Protein AF-A0A4Q5T4H5-F1 (afdb_monomer_lite)

Sequence (88 aa):
RHATVDLIVGRASERTRFVLAQIGRAALAVTFGLVAFGSIWVAYDLWPTTEMTELLAIRVAPFRMIWIAACTLAAIHFAISFAKGLRR

Foldseek 3Di:
DDVVVCVVVVPDDPVVVLVVLLVVLVVQLVVLVVVLVVLVVVCVVCVVPQDADPPPRHGCNVVSVVSSVVSNVRSVVSVVVNVVSVVD

Structure (mmCIF, N/CA/C/O backbone):
data_AF-A0A4Q5T4H5-F1
#
_entry.id   AF-A0A4Q5T4H5-F1
#
loop_
_atom_site.group_PDB
_atom_site.id
_atom_site.type_symbol
_atom_site.label_atom_id
_atom_site.label_alt_id
_atom_site.label_comp_id
_atom_site.label_asym_id
_atom_site.label_entity_id
_atom_site.label_seq_id
_atom_site.pdbx_PDB_ins_code
_atom_site.Cartn_x
_atom_site.Cartn_y
_atom_site.Cartn_z
_atom_site.occupancy
_atom_site.B_iso_or_equiv
_atom_site.auth_seq_id
_atom_site.auth_comp_id
_atom_site.auth_asym_id
_atom_site.auth_atom_id
_atom_site.pdbx_PDB_model_num
ATOM 1 N N . ARG A 1 1 ? -4.166 20.158 9.440 1.00 44.09 1 ARG A N 1
ATOM 2 C CA . ARG A 1 1 ? -5.000 20.391 10.648 1.00 44.09 1 ARG A CA 1
ATOM 3 C C . ARG A 1 1 ? -6.389 20.805 10.152 1.00 44.09 1 ARG A C 1
ATOM 5 O O . ARG A 1 1 ? -6.531 21.930 9.697 1.00 44.09 1 ARG A O 1
ATOM 12 N N . HIS A 1 2 ? -7.357 19.885 10.078 1.00 45.56 2 HIS A N 1
ATOM 13 C CA . HIS A 1 2 ? -8.684 20.142 9.489 1.00 45.56 2 HIS A CA 1
ATOM 14 C C . HIS A 1 2 ? -9.707 20.461 10.589 1.00 45.56 2 HIS A C 1
ATOM 16 O O . HIS A 1 2 ? -10.336 19.563 11.140 1.00 45.56 2 HIS A O 1
ATOM 22 N N . ALA A 1 3 ? -9.855 21.752 10.900 1.00 51.31 3 ALA A N 1
ATOM 23 C CA . ALA A 1 3 ? -10.667 22.274 12.006 1.00 51.31 3 ALA A CA 1
ATOM 24 C C . ALA A 1 3 ? -12.151 21.850 11.974 1.00 51.31 3 ALA A C 1
ATOM 26 O O . ALA A 1 3 ? -12.787 21.730 13.017 1.00 51.31 3 ALA A O 1
ATOM 27 N N . THR A 1 4 ? -12.705 21.573 10.793 1.00 54.47 4 THR A N 1
ATOM 28 C CA . THR A 1 4 ? -14.114 21.177 10.643 1.00 54.47 4 THR A CA 1
ATOM 29 C C . THR A 1 4 ? -14.379 19.743 11.108 1.00 54.47 4 THR A C 1
ATOM 31 O O . THR A 1 4 ? -15.446 19.456 11.645 1.00 54.47 4 THR A O 1
ATOM 34 N N . VAL A 1 5 ? -13.405 18.837 10.959 1.00 54.28 5 VAL A N 1
ATOM 35 C CA . VAL A 1 5 ? -13.562 17.435 11.379 1.00 54.28 5 VAL A CA 1
ATOM 36 C C . VAL A 1 5 ? -13.452 17.319 12.901 1.00 54.28 5 VAL A C 1
ATOM 38 O O . VAL A 1 5 ? -14.227 16.583 13.506 1.00 54.28 5 VAL A O 1
ATOM 41 N N . ASP A 1 6 ? -12.585 18.111 13.539 1.00 54.44 6 ASP A N 1
ATOM 42 C CA . ASP A 1 6 ? -12.442 18.130 15.002 1.00 54.44 6 ASP A CA 1
ATOM 43 C C . ASP A 1 6 ? -13.706 18.619 15.727 1.00 54.44 6 ASP A C 1
ATOM 45 O O . ASP A 1 6 ? -13.992 18.150 16.824 1.00 54.44 6 ASP A O 1
ATOM 49 N N . LEU A 1 7 ? -14.511 19.498 15.122 1.00 58.59 7 LEU A N 1
ATOM 50 C CA . LEU A 1 7 ? -15.772 19.962 15.720 1.00 58.59 7 LEU A CA 1
ATOM 51 C C . LEU A 1 7 ? -16.851 18.868 15.768 1.00 58.59 7 LEU A C 1
ATOM 53 O O . LEU A 1 7 ? -17.593 18.772 16.746 1.00 58.59 7 LEU A O 1
ATOM 57 N N . ILE A 1 8 ? -16.921 18.021 14.737 1.00 60.16 8 ILE A N 1
ATOM 58 C CA . ILE A 1 8 ? -17.906 16.930 14.646 1.00 60.16 8 ILE A CA 1
ATOM 59 C C . ILE A 1 8 ? -17.409 15.702 15.416 1.00 60.16 8 ILE A C 1
ATOM 61 O O . ILE A 1 8 ? -18.139 15.120 16.219 1.00 60.16 8 ILE A O 1
ATOM 65 N N . VAL A 1 9 ? -16.138 15.336 15.235 1.00 58.56 9 VAL A N 1
ATOM 66 C CA . VAL A 1 9 ? -15.507 14.214 15.942 1.00 58.56 9 VAL A CA 1
ATOM 67 C C . VAL A 1 9 ? -15.342 14.539 17.427 1.00 58.56 9 VAL A C 1
ATOM 69 O O . VAL A 1 9 ? -15.518 13.655 18.264 1.00 58.56 9 VAL A O 1
ATOM 72 N N . GLY A 1 10 ? -15.123 15.811 17.771 1.00 60.34 10 GLY A N 1
ATOM 73 C CA . GLY A 1 10 ? -15.060 16.358 19.127 1.00 60.34 10 GLY A CA 1
ATOM 74 C C . GLY A 1 10 ? -16.214 15.922 20.027 1.00 60.34 10 GLY A C 1
ATOM 75 O O . GLY A 1 10 ? -15.985 15.597 21.188 1.00 60.34 10 GLY A O 1
ATOM 76 N N . ARG A 1 11 ? -17.426 15.814 19.467 1.00 67.56 11 ARG A N 1
ATOM 77 C CA . ARG A 1 11 ? -18.646 15.381 20.172 1.00 67.56 11 ARG A CA 1
ATOM 78 C C . ARG A 1 11 ? -18.976 13.895 20.020 1.00 67.56 11 ARG A C 1
ATOM 80 O O . ARG A 1 11 ? -19.897 13.408 20.670 1.00 67.56 11 ARG A O 1
ATOM 87 N N . ALA A 1 12 ? -18.263 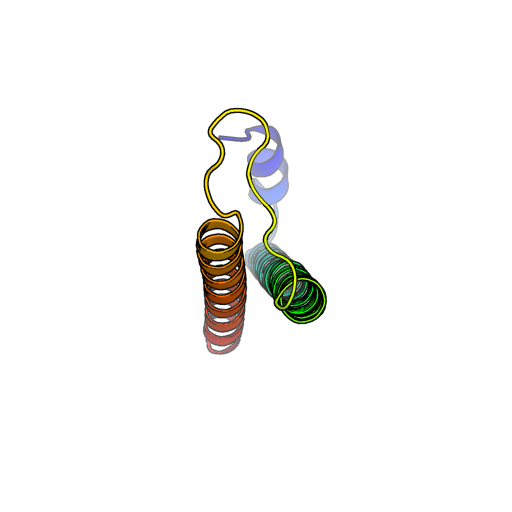13.173 19.161 1.00 70.50 12 ALA A N 1
ATOM 88 C CA . ALA A 1 12 ? -18.508 11.757 18.933 1.00 70.50 12 ALA A CA 1
ATOM 89 C C . ALA A 1 12 ? -17.986 10.917 20.107 1.00 70.50 12 ALA A C 1
ATOM 91 O O . ALA A 1 12 ? -16.865 11.129 20.578 1.00 70.50 12 ALA A O 1
ATOM 92 N N . SER A 1 13 ? -18.791 9.936 20.531 1.00 79.25 13 SER A N 1
ATOM 93 C CA . SER A 1 13 ? -18.412 8.970 21.565 1.00 79.25 13 SER A CA 1
ATOM 94 C C . SER A 1 13 ? -17.109 8.249 21.203 1.00 79.25 13 SER A C 1
ATOM 96 O O . SER A 1 13 ? -16.803 8.041 20.024 1.00 79.25 13 SER A O 1
ATOM 98 N N . GLU A 1 14 ? -16.357 7.819 22.214 1.00 82.50 14 GLU A N 1
ATOM 99 C CA . GLU A 1 14 ? -15.096 7.091 22.033 1.00 82.50 14 GLU A CA 1
ATOM 100 C C . GLU A 1 14 ? -15.273 5.845 21.144 1.00 82.50 14 GLU A C 1
ATOM 102 O O . GLU A 1 14 ? -14.455 5.571 20.264 1.00 82.50 14 GLU A O 1
ATOM 107 N N . ARG A 1 15 ? -16.429 5.174 21.264 1.00 83.56 15 ARG A N 1
ATOM 108 C CA . ARG A 1 15 ? -16.819 4.033 20.427 1.00 83.56 15 ARG A CA 1
ATOM 109 C C . ARG A 1 15 ? -16.997 4.413 18.956 1.00 83.56 15 ARG A C 1
ATOM 111 O O . ARG A 1 15 ? -16.501 3.708 18.081 1.00 83.56 15 ARG A O 1
ATOM 118 N N . THR A 1 16 ? -17.668 5.527 18.662 1.00 86.25 16 THR A N 1
ATOM 119 C CA . THR A 1 16 ? -17.855 6.008 17.281 1.00 86.25 16 THR A CA 1
ATOM 120 C C . THR A 1 16 ? -16.518 6.376 16.642 1.00 86.25 16 THR A C 1
ATOM 122 O O . THR A 1 16 ? -16.270 6.021 15.491 1.00 86.25 16 THR A O 1
ATOM 125 N N . ARG A 1 17 ? -15.628 7.036 17.396 1.00 85.12 17 ARG A N 1
ATOM 126 C CA . ARG A 1 17 ? -14.276 7.371 16.923 1.00 85.12 17 ARG A CA 1
ATOM 127 C C . ARG A 1 17 ? -13.469 6.120 16.598 1.00 85.12 17 ARG A C 1
ATOM 129 O O . ARG A 1 17 ? -12.822 6.070 15.554 1.00 85.12 17 ARG A O 1
ATOM 136 N N . PHE A 1 18 ? -13.538 5.107 17.461 1.00 88.75 18 PHE A N 1
ATOM 137 C CA . PHE A 1 18 ? -12.873 3.830 17.231 1.00 88.75 18 PHE A CA 1
ATOM 138 C C . PHE A 1 18 ? -13.388 3.144 15.962 1.00 88.75 18 PHE A C 1
ATOM 140 O O . PHE A 1 18 ? -12.586 2.788 15.101 1.00 88.75 18 PHE A O 1
ATOM 147 N N . VAL A 1 19 ? -14.710 3.010 15.808 1.00 90.81 19 VAL A N 1
ATOM 148 C CA . VAL A 1 19 ? -15.319 2.370 14.630 1.00 90.81 19 VAL A CA 1
ATOM 149 C C . VAL A 1 19 ? -14.936 3.105 13.348 1.00 90.81 19 VAL A C 1
ATOM 151 O O . VAL A 1 19 ? -14.487 2.470 12.396 1.00 90.81 19 VAL A O 1
ATOM 154 N N . LEU A 1 20 ? -15.028 4.437 13.331 1.00 90.75 20 LEU A N 1
ATOM 155 C CA . LEU A 1 20 ? -14.660 5.233 12.160 1.00 90.75 20 LEU A CA 1
ATOM 156 C C . LEU A 1 20 ? -13.175 5.068 11.803 1.00 90.75 20 LEU A C 1
ATOM 158 O O . LEU A 1 20 ? -12.832 4.912 10.631 1.00 90.75 20 LEU A O 1
ATOM 162 N N . ALA A 1 21 ? -12.294 5.030 12.807 1.00 91.12 21 ALA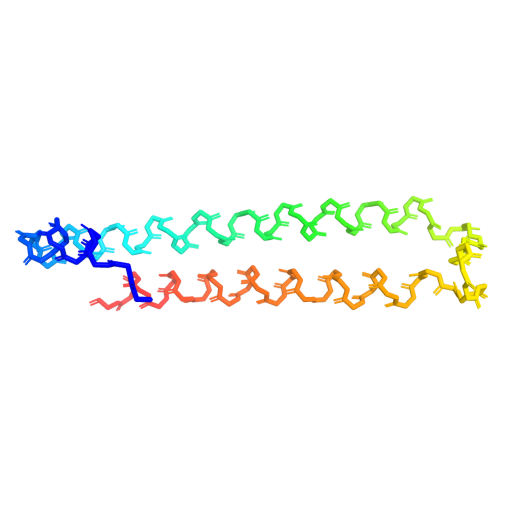 A N 1
ATOM 163 C CA . ALA A 1 21 ? -10.876 4.768 12.597 1.00 91.12 21 ALA A CA 1
ATOM 164 C C . ALA A 1 21 ? -10.619 3.355 12.042 1.00 91.12 21 ALA A C 1
ATOM 166 O O . ALA A 1 21 ? -9.774 3.203 11.159 1.00 91.12 21 ALA A O 1
ATOM 167 N N . GLN A 1 22 ? -11.340 2.329 12.513 1.00 94.62 22 GLN A N 1
ATOM 168 C CA . GLN A 1 22 ? -11.212 0.966 11.985 1.00 94.62 22 GLN A CA 1
ATOM 169 C C . GLN A 1 22 ? -11.700 0.859 10.542 1.00 94.62 22 GLN A C 1
ATOM 171 O O . GLN A 1 22 ? -10.994 0.289 9.713 1.00 94.62 22 GLN A O 1
ATOM 176 N N . ILE A 1 23 ? -12.851 1.455 10.219 1.00 95.44 23 ILE A N 1
ATOM 177 C CA . ILE A 1 23 ? -13.374 1.497 8.847 1.00 95.44 23 ILE A CA 1
ATOM 178 C C . ILE A 1 23 ? -12.370 2.194 7.926 1.00 95.44 23 ILE A C 1
ATOM 180 O O . ILE A 1 23 ? -12.050 1.664 6.868 1.00 95.44 23 ILE A O 1
ATOM 184 N N . GLY A 1 24 ? -11.815 3.336 8.346 1.00 94.81 24 GLY A N 1
ATOM 185 C CA . GLY A 1 24 ? -10.803 4.049 7.568 1.00 94.81 24 GLY A CA 1
ATOM 186 C C . GLY A 1 24 ? -9.547 3.211 7.311 1.00 94.81 24 GLY A C 1
ATOM 187 O O . GLY A 1 24 ? -9.056 3.165 6.186 1.00 94.81 24 GLY A O 1
ATOM 188 N N . ARG A 1 25 ? -9.047 2.493 8.326 1.00 94.44 25 ARG A N 1
ATOM 189 C CA . ARG A 1 25 ? -7.894 1.586 8.174 1.00 94.44 25 ARG A CA 1
ATOM 190 C C . ARG A 1 25 ? -8.200 0.430 7.227 1.00 94.44 25 ARG A C 1
ATOM 192 O O . ARG A 1 25 ? -7.374 0.131 6.373 1.00 94.44 25 ARG A O 1
ATOM 199 N N . ALA A 1 26 ? -9.371 -0.190 7.358 1.00 96.38 26 ALA A N 1
ATOM 200 C CA . ALA A 1 26 ? -9.798 -1.271 6.477 1.00 96.38 26 ALA A CA 1
ATOM 201 C C . ALA A 1 26 ? -9.933 -0.785 5.026 1.00 96.38 26 ALA A C 1
ATOM 203 O O . ALA A 1 26 ? -9.377 -1.403 4.122 1.00 96.38 26 ALA A O 1
ATOM 204 N N . ALA A 1 27 ? -10.591 0.357 4.810 1.00 97.75 27 ALA A N 1
ATOM 205 C CA . ALA A 1 27 ? -10.748 0.960 3.491 1.00 97.75 27 ALA A CA 1
ATOM 206 C C . ALA A 1 27 ? -9.390 1.271 2.845 1.00 97.75 27 ALA A C 1
ATOM 208 O O . ALA A 1 27 ? -9.162 0.903 1.698 1.00 97.75 27 ALA A O 1
ATOM 209 N N . LEU A 1 28 ? -8.455 1.877 3.586 1.00 97.06 28 LEU A N 1
ATOM 210 C CA . LEU A 1 28 ? -7.109 2.158 3.078 1.00 97.06 28 LEU A CA 1
ATOM 211 C C . LEU A 1 28 ? -6.320 0.880 2.776 1.00 97.06 28 LEU A C 1
ATOM 213 O O . LEU A 1 28 ? -5.665 0.811 1.739 1.00 97.06 28 LEU A O 1
ATOM 217 N N . ALA A 1 29 ? -6.402 -0.138 3.637 1.00 97.62 29 ALA A N 1
ATOM 218 C CA . ALA A 1 29 ? -5.755 -1.426 3.395 1.00 97.62 29 ALA A CA 1
ATOM 219 C C . ALA A 1 29 ? -6.256 -2.071 2.094 1.00 97.62 29 ALA A C 1
ATOM 221 O O . ALA A 1 29 ? -5.447 -2.521 1.284 1.00 97.62 29 ALA A O 1
ATOM 222 N N . VAL A 1 30 ? -7.575 -2.059 1.868 1.00 98.12 30 VAL A N 1
ATOM 223 C CA . VAL A 1 30 ? -8.193 -2.574 0.638 1.00 98.12 30 VAL A CA 1
ATOM 224 C C . VAL A 1 30 ? -7.761 -1.753 -0.573 1.00 98.12 30 VAL A C 1
ATOM 226 O O . VAL A 1 30 ? -7.295 -2.332 -1.549 1.00 98.12 30 VAL A O 1
ATOM 229 N N . THR A 1 31 ? -7.844 -0.423 -0.513 1.00 98.12 31 THR A N 1
ATOM 230 C CA . THR A 1 31 ? -7.453 0.453 -1.628 1.00 98.12 31 THR A CA 1
ATOM 231 C C . THR A 1 31 ? -6.001 0.229 -2.035 1.00 98.12 31 THR A C 1
ATOM 233 O O . THR A 1 31 ? -5.728 -0.032 -3.205 1.00 98.12 31 THR A O 1
ATOM 236 N N . PHE A 1 32 ? -5.060 0.274 -1.088 1.00 97.75 32 PHE A N 1
ATOM 237 C CA . PHE A 1 32 ? -3.651 0.039 -1.403 1.00 97.75 32 PHE A CA 1
ATOM 238 C C . PHE A 1 32 ? -3.386 -1.401 -1.848 1.00 97.75 32 PHE A C 1
ATOM 240 O O . PHE A 1 32 ? -2.548 -1.606 -2.721 1.00 97.75 32 PHE A O 1
ATOM 247 N N . GLY A 1 33 ? -4.114 -2.383 -1.307 1.00 98.19 33 GLY A N 1
ATOM 248 C CA . GLY A 1 33 ? -4.024 -3.777 -1.739 1.00 98.19 33 GLY A CA 1
ATOM 249 C C . GLY A 1 33 ? -4.458 -3.966 -3.193 1.00 98.19 33 GLY A C 1
ATOM 250 O O . GLY A 1 33 ? -3.740 -4.593 -3.968 1.00 98.19 33 GLY A O 1
ATOM 251 N N . LEU A 1 34 ? -5.582 -3.363 -3.590 1.00 98.31 34 LEU A N 1
ATOM 252 C CA . LEU A 1 34 ? -6.072 -3.384 -4.971 1.00 98.31 34 LEU A CA 1
ATOM 253 C C . LEU A 1 34 ? -5.121 -2.652 -5.922 1.00 98.31 34 LEU A C 1
ATOM 255 O O . LEU A 1 34 ? -4.812 -3.171 -6.992 1.00 98.31 34 LEU A O 1
ATOM 259 N N . VAL A 1 35 ? -4.611 -1.481 -5.526 1.00 97.81 35 VAL A N 1
ATOM 260 C CA . VAL A 1 35 ? -3.630 -0.731 -6.327 1.00 97.81 35 VAL A CA 1
ATOM 261 C C . VAL A 1 35 ? -2.331 -1.519 -6.484 1.00 97.81 35 VAL A C 1
ATOM 263 O O . VAL A 1 35 ? -1.794 -1.575 -7.588 1.00 97.81 35 VAL A O 1
ATOM 266 N N . ALA A 1 36 ? -1.831 -2.157 -5.422 1.00 97.62 36 ALA A N 1
ATOM 267 C CA . ALA A 1 36 ? -0.640 -2.999 -5.487 1.00 97.62 36 ALA A CA 1
ATOM 268 C C . ALA A 1 36 ? -0.862 -4.199 -6.417 1.00 97.62 36 ALA A C 1
ATOM 270 O O . ALA A 1 36 ? -0.048 -4.438 -7.305 1.00 97.62 36 ALA A O 1
ATOM 271 N N . PHE A 1 37 ? -1.989 -4.899 -6.268 1.00 98.06 37 PHE A N 1
ATOM 272 C CA . PHE A 1 37 ? -2.355 -6.031 -7.119 1.00 98.06 37 PHE A CA 1
ATOM 273 C C . PHE A 1 37 ? -2.459 -5.631 -8.596 1.00 98.06 37 PHE A C 1
ATOM 275 O O . PHE A 1 37 ? -1.827 -6.253 -9.448 1.00 98.06 37 PHE A O 1
ATOM 282 N N . GLY A 1 38 ? -3.181 -4.548 -8.901 1.00 97.19 38 GLY A N 1
ATOM 283 C CA . GLY A 1 38 ? -3.287 -4.023 -10.262 1.00 97.19 38 GLY A CA 1
ATOM 284 C C . GLY A 1 38 ? -1.937 -3.574 -10.822 1.00 97.19 38 GLY A C 1
ATOM 285 O O . GLY A 1 38 ? -1.630 -3.838 -11.978 1.00 97.19 38 GLY A O 1
ATOM 286 N N . SER A 1 39 ? -1.084 -2.968 -9.994 1.00 95.81 39 SER A N 1
ATOM 287 C CA . SER A 1 39 ? 0.261 -2.558 -10.413 1.00 95.81 39 SER A CA 1
ATOM 288 C C . SER A 1 39 ? 1.158 -3.759 -10.728 1.00 95.81 39 SER A C 1
ATOM 290 O O . SER A 1 39 ?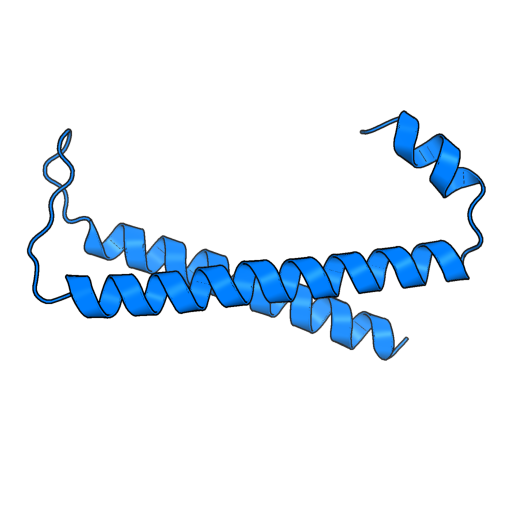 1.907 -3.708 -11.697 1.00 95.81 39 SER A O 1
ATOM 292 N N . ILE A 1 40 ? 1.069 -4.845 -9.950 1.00 96.31 40 ILE A N 1
ATOM 293 C CA . ILE A 1 40 ? 1.784 -6.104 -10.219 1.00 96.31 40 ILE A CA 1
ATOM 294 C C . ILE A 1 40 ? 1.296 -6.719 -11.528 1.00 96.31 40 ILE A C 1
ATOM 296 O O . ILE A 1 40 ? 2.118 -7.110 -12.350 1.00 96.31 40 ILE A O 1
ATOM 300 N N . TRP A 1 41 ? -0.022 -6.764 -11.740 1.00 97.19 41 TRP A N 1
ATOM 301 C CA . TRP A 1 41 ? -0.614 -7.256 -12.983 1.00 97.19 41 TRP A CA 1
ATOM 302 C C . TRP A 1 41 ? -0.085 -6.486 -14.195 1.00 97.19 41 TRP A C 1
ATOM 304 O O . TRP A 1 41 ? 0.435 -7.074 -15.138 1.00 97.19 41 TRP A O 1
ATOM 314 N N . VAL A 1 42 ? -0.170 -5.156 -14.146 1.00 93.38 42 VAL A N 1
ATOM 315 C CA . VAL A 1 42 ? 0.298 -4.271 -15.219 1.00 93.38 42 VAL A CA 1
ATOM 316 C C . VAL A 1 42 ? 1.804 -4.423 -15.440 1.00 93.38 42 VAL A C 1
ATOM 318 O O . VAL A 1 42 ? 2.262 -4.474 -16.577 1.00 93.38 42 VAL A O 1
ATOM 321 N N . ALA A 1 43 ? 2.595 -4.533 -14.371 1.00 92.38 43 ALA A N 1
ATOM 322 C CA . ALA A 1 43 ? 4.034 -4.743 -14.488 1.00 92.38 43 ALA A CA 1
ATOM 323 C C . ALA A 1 43 ? 4.393 -6.112 -15.078 1.00 92.38 43 ALA A C 1
ATOM 325 O O . ALA A 1 43 ? 5.393 -6.197 -15.783 1.00 92.38 43 ALA A O 1
ATOM 326 N N . TYR A 1 44 ? 3.601 -7.154 -14.813 1.00 93.44 44 TYR A N 1
ATOM 327 C CA . TYR A 1 44 ? 3.780 -8.476 -15.412 1.00 93.44 44 TYR A CA 1
ATOM 328 C C . TYR A 1 44 ? 3.519 -8.441 -16.922 1.00 93.44 44 TYR A C 1
ATOM 330 O O . TYR A 1 44 ? 4.339 -8.935 -17.692 1.00 93.44 44 TYR A O 1
ATOM 338 N N . ASP A 1 45 ? 2.435 -7.787 -17.340 1.00 91.62 45 ASP A N 1
ATOM 339 C CA . ASP A 1 45 ? 2.064 -7.645 -18.754 1.00 91.62 45 ASP A CA 1
ATOM 340 C C . ASP A 1 45 ? 3.084 -6.806 -19.544 1.00 91.62 45 ASP A C 1
ATOM 342 O O . ASP A 1 45 ? 3.452 -7.128 -20.671 1.00 91.62 45 ASP A O 1
ATOM 346 N N . LEU A 1 46 ? 3.627 -5.762 -18.911 1.00 88.56 46 LEU A N 1
ATOM 347 C CA . LEU A 1 46 ? 4.611 -4.861 -19.517 1.00 88.56 46 LEU A CA 1
ATOM 348 C C . LEU A 1 46 ? 6.063 -5.313 -19.322 1.00 88.56 46 LEU A C 1
ATOM 350 O O . LEU A 1 46 ? 6.968 -4.695 -19.883 1.00 88.56 46 LEU A O 1
ATOM 354 N N . TRP A 1 47 ? 6.327 -6.382 -18.569 1.00 83.75 47 TRP A N 1
ATOM 355 C CA . TRP A 1 47 ? 7.683 -6.881 -18.327 1.00 83.75 47 TRP A CA 1
ATOM 356 C C . TRP A 1 47 ? 8.504 -7.176 -19.598 1.00 83.75 47 TRP A C 1
ATOM 358 O O . TRP A 1 47 ? 9.689 -6.831 -19.613 1.00 83.75 47 TRP A O 1
ATOM 368 N N . PRO A 1 48 ? 7.943 -7.772 -20.675 1.00 83.19 48 PRO A N 1
ATOM 369 C CA . PRO A 1 48 ? 8.704 -8.013 -21.900 1.00 83.19 48 PRO A CA 1
ATOM 370 C C . PRO A 1 48 ? 8.989 -6.734 -22.705 1.00 83.19 48 PRO A C 1
ATOM 372 O O . PRO A 1 48 ? 9.760 -6.778 -23.662 1.00 83.19 48 PRO A O 1
ATOM 375 N N . THR A 1 49 ? 8.397 -5.593 -22.338 1.00 82.69 49 THR A N 1
ATOM 376 C CA . THR A 1 49 ? 8.582 -4.323 -23.049 1.00 82.69 49 THR A CA 1
ATOM 377 C C . THR A 1 49 ? 9.779 -3.536 -22.506 1.00 82.69 49 THR A C 1
ATOM 379 O O . THR A 1 49 ? 9.993 -3.417 -21.298 1.00 82.69 49 THR A O 1
ATOM 382 N N . THR A 1 50 ? 10.572 -2.936 -23.397 1.00 80.06 50 THR A N 1
ATOM 383 C CA . THR A 1 50 ? 11.648 -1.999 -23.029 1.00 80.06 50 THR A CA 1
ATOM 384 C C . THR A 1 50 ? 11.136 -0.561 -22.991 1.00 80.06 50 THR A C 1
ATOM 386 O O . THR A 1 50 ? 11.642 0.304 -23.704 1.00 80.06 50 THR A O 1
ATOM 389 N N . GLU A 1 51 ? 10.109 -0.304 -22.181 1.00 82.94 51 GLU A N 1
ATOM 390 C CA . GLU A 1 51 ? 9.569 1.047 -22.009 1.00 82.94 51 GLU A CA 1
ATOM 391 C C . GLU A 1 51 ? 10.580 1.992 -21.347 1.00 82.94 51 GLU A C 1
ATOM 393 O O . GLU A 1 51 ? 11.184 1.689 -20.305 1.00 82.94 51 GLU A O 1
ATOM 398 N N . MET A 1 52 ? 10.716 3.171 -21.952 1.00 88.06 52 MET A N 1
ATOM 399 C CA . MET A 1 52 ? 11.591 4.257 -21.522 1.00 88.06 52 MET A CA 1
ATOM 400 C C . MET A 1 52 ? 10.755 5.490 -21.178 1.00 88.06 52 MET A C 1
ATOM 402 O O . MET A 1 52 ? 9.701 5.716 -21.766 1.00 88.06 52 MET A O 1
ATOM 406 N N . THR A 1 53 ? 11.224 6.306 -20.237 1.00 84.94 53 THR A N 1
ATOM 407 C CA . THR A 1 53 ? 10.622 7.615 -19.967 1.00 84.94 53 THR A CA 1
ATOM 408 C C . THR A 1 53 ? 10.870 8.564 -21.139 1.00 84.94 53 THR A C 1
ATOM 410 O O . THR A 1 53 ? 11.986 8.630 -21.650 1.00 84.94 53 THR A O 1
ATOM 413 N N . GLU A 1 54 ? 9.859 9.336 -21.543 1.00 82.00 54 GLU A N 1
ATOM 414 C CA . GLU A 1 54 ? 9.972 10.233 -22.707 1.00 82.00 54 GLU A CA 1
ATOM 415 C C . GLU A 1 54 ? 11.042 11.320 -22.526 1.00 82.00 54 GLU A C 1
ATOM 417 O O . GLU A 1 54 ? 11.769 11.643 -23.459 1.00 82.00 54 GLU A O 1
ATOM 422 N N . LEU A 1 55 ? 11.167 11.869 -21.313 1.00 84.69 55 LEU A N 1
ATOM 423 C CA . LEU A 1 55 ? 12.027 13.027 -21.045 1.00 84.69 55 LEU A CA 1
ATOM 424 C C . LEU A 1 55 ? 1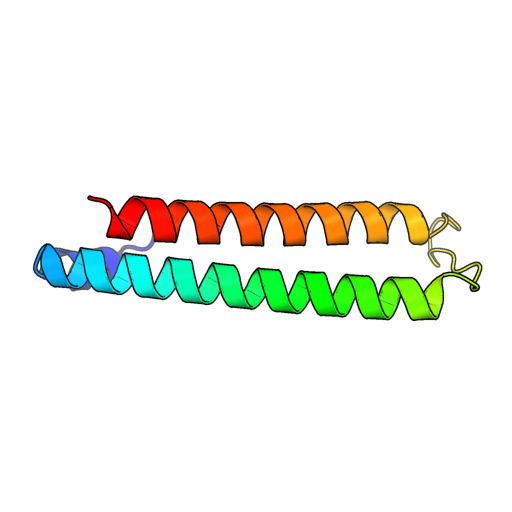3.493 12.666 -20.762 1.00 84.69 55 LEU A C 1
ATOM 426 O O . LEU A 1 55 ? 14.382 13.450 -21.078 1.00 84.69 55 LEU A O 1
ATOM 430 N N . LEU A 1 56 ? 13.753 11.528 -20.109 1.00 84.88 56 LEU A N 1
ATOM 431 C CA . LEU A 1 56 ? 15.100 11.158 -19.642 1.00 84.88 56 LEU A CA 1
ATOM 432 C C . LEU A 1 56 ? 15.621 9.849 -20.262 1.00 84.88 56 LEU A C 1
ATOM 434 O O . LEU A 1 56 ? 16.753 9.467 -19.978 1.00 84.88 56 LEU A O 1
ATOM 438 N N . ALA A 1 57 ? 14.821 9.154 -21.081 1.00 85.25 57 ALA A N 1
ATOM 439 C CA . ALA A 1 57 ? 15.154 7.853 -21.667 1.00 85.25 57 ALA A CA 1
ATOM 440 C C . ALA A 1 57 ? 15.606 6.802 -20.629 1.00 85.25 57 ALA A C 1
ATOM 442 O O . ALA A 1 57 ? 16.441 5.939 -20.902 1.00 85.25 57 ALA A O 1
ATOM 443 N N . ILE A 1 58 ? 15.054 6.870 -19.412 1.00 88.50 58 ILE A N 1
ATOM 444 C CA . ILE A 1 58 ? 15.355 5.923 -18.333 1.00 88.50 58 ILE A CA 1
ATOM 445 C C . ILE A 1 58 ? 14.339 4.788 -18.388 1.00 88.50 58 ILE A C 1
ATOM 447 O O . ILE A 1 58 ? 13.152 5.014 -18.614 1.00 88.50 58 ILE A O 1
ATOM 451 N N . ARG A 1 59 ? 14.786 3.560 -18.118 1.00 86.88 59 ARG A N 1
ATOM 452 C CA . ARG A 1 59 ? 13.895 2.400 -18.014 1.00 86.88 59 ARG A CA 1
ATOM 453 C C . ARG A 1 59 ? 12.821 2.641 -16.951 1.00 86.88 59 ARG A C 1
ATOM 455 O O . ARG A 1 59 ? 13.136 2.971 -15.809 1.00 86.88 59 ARG A O 1
ATOM 462 N N . VAL A 1 60 ? 11.561 2.404 -17.309 1.00 89.19 60 VAL A N 1
ATOM 463 C CA . VAL A 1 60 ? 10.404 2.606 -16.413 1.00 89.19 60 VAL A CA 1
ATOM 464 C C . VAL A 1 60 ? 10.278 1.483 -15.370 1.00 89.19 60 VAL A C 1
ATOM 466 O O . VAL A 1 60 ? 9.746 1.686 -14.278 1.00 89.19 60 VAL A O 1
ATOM 469 N N . ALA A 1 61 ? 10.813 0.295 -15.671 1.00 88.56 61 ALA A N 1
ATOM 470 C CA . ALA A 1 61 ? 10.758 -0.892 -14.812 1.00 88.56 61 ALA A CA 1
ATOM 471 C C . ALA A 1 61 ? 11.157 -0.659 -13.332 1.00 88.56 61 ALA A C 1
ATOM 473 O O . ALA A 1 61 ? 10.358 -1.007 -12.462 1.00 88.56 61 ALA A O 1
ATOM 474 N N . PRO A 1 62 ? 12.311 -0.044 -12.989 1.00 90.31 62 PRO A N 1
ATOM 475 C CA . PRO A 1 62 ? 12.677 0.198 -11.589 1.00 90.31 62 PRO A CA 1
ATOM 476 C C . PRO A 1 62 ? 11.677 1.093 -10.843 1.00 90.31 62 PRO A C 1
ATOM 478 O O . P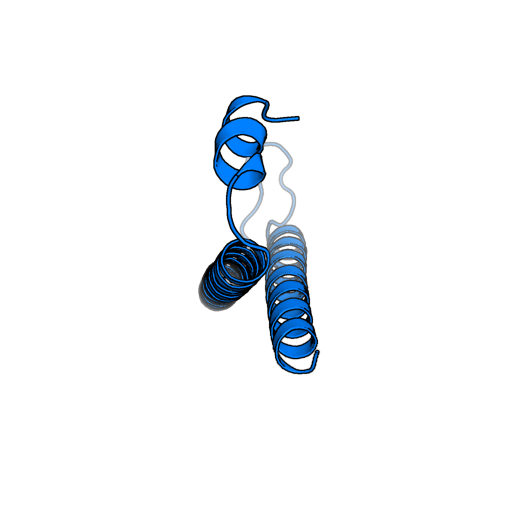RO A 1 62 ? 11.360 0.821 -9.687 1.00 90.31 62 PRO A O 1
ATOM 481 N N . PHE A 1 63 ? 11.123 2.119 -11.496 1.00 91.56 63 PHE A N 1
ATOM 482 C CA . PHE A 1 63 ? 10.126 2.998 -10.877 1.00 91.56 63 PHE A CA 1
ATOM 483 C C . PHE A 1 63 ? 8.818 2.259 -10.590 1.00 91.56 63 PHE A C 1
ATOM 485 O O . PHE A 1 63 ? 8.240 2.438 -9.518 1.00 91.56 63 PHE A O 1
ATOM 492 N N . ARG A 1 64 ? 8.395 1.366 -11.496 1.00 91.94 64 ARG A N 1
ATOM 493 C CA . ARG A 1 64 ? 7.256 0.466 -11.255 1.00 91.94 64 ARG A CA 1
ATOM 494 C C . ARG A 1 64 ? 7.484 -0.425 -10.039 1.00 91.94 64 ARG A C 1
ATOM 496 O O . ARG A 1 64 ? 6.585 -0.552 -9.215 1.00 91.94 64 ARG A O 1
ATOM 503 N N . MET A 1 65 ? 8.681 -0.991 -9.884 1.00 94.00 65 MET A N 1
ATOM 504 C CA . MET A 1 65 ? 9.001 -1.832 -8.724 1.00 94.00 65 MET A CA 1
ATOM 505 C C . MET A 1 65 ? 8.952 -1.047 -7.410 1.00 94.00 65 MET A C 1
ATOM 507 O O . MET A 1 65 ? 8.382 -1.532 -6.434 1.00 94.00 65 MET A O 1
ATOM 511 N N . ILE A 1 66 ? 9.487 0.180 -7.390 1.00 96.00 66 ILE A N 1
ATOM 512 C CA . ILE A 1 66 ? 9.406 1.071 -6.220 1.00 96.00 66 ILE A CA 1
ATOM 513 C C . ILE A 1 66 ? 7.944 1.390 -5.889 1.00 96.00 66 ILE A C 1
ATOM 515 O O . ILE A 1 66 ? 7.548 1.317 -4.726 1.00 96.00 66 ILE A O 1
ATOM 519 N N . TRP A 1 67 ? 7.131 1.696 -6.902 1.00 95.75 67 TRP A N 1
ATOM 520 C CA . TRP A 1 67 ? 5.705 1.973 -6.737 1.00 95.75 67 TRP A CA 1
ATOM 521 C C . TRP A 1 67 ? 4.945 0.776 -6.154 1.00 95.75 67 TRP A C 1
ATOM 523 O O . TRP A 1 67 ? 4.261 0.907 -5.139 1.00 95.75 67 TRP A O 1
ATOM 533 N N . ILE A 1 68 ? 5.128 -0.413 -6.737 1.00 97.06 68 ILE A N 1
ATOM 534 C CA . ILE A 1 68 ? 4.529 -1.661 -6.250 1.00 97.06 68 ILE A CA 1
ATOM 535 C C . ILE A 1 68 ? 4.934 -1.920 -4.798 1.00 97.06 68 ILE A C 1
ATOM 537 O O . ILE A 1 68 ? 4.076 -2.228 -3.968 1.00 97.06 68 ILE A O 1
ATOM 541 N N . ALA A 1 69 ? 6.221 -1.768 -4.472 1.00 97.88 69 ALA A N 1
ATOM 542 C CA . ALA A 1 69 ? 6.718 -1.956 -3.116 1.00 97.88 69 ALA A CA 1
ATOM 543 C C . ALA A 1 69 ? 6.066 -0.968 -2.137 1.00 97.88 69 ALA A C 1
ATOM 545 O O . ALA A 1 69 ? 5.586 -1.382 -1.083 1.00 97.88 69 ALA A O 1
ATOM 546 N N . ALA A 1 70 ? 5.974 0.315 -2.497 1.00 97.69 70 ALA A N 1
ATOM 547 C CA . ALA A 1 70 ? 5.345 1.338 -1.667 1.00 97.69 70 ALA A CA 1
ATOM 548 C C . ALA A 1 70 ? 3.857 1.044 -1.409 1.00 97.69 70 ALA A C 1
ATOM 550 O O . ALA A 1 70 ? 3.420 1.066 -0.256 1.00 97.69 70 ALA A O 1
ATOM 551 N N . CYS A 1 71 ? 3.085 0.705 -2.448 1.00 97.69 71 CYS A N 1
ATOM 552 C CA . CYS A 1 71 ? 1.671 0.354 -2.299 1.00 97.69 71 CYS A CA 1
ATOM 553 C C . CYS A 1 71 ? 1.483 -0.918 -1.462 1.00 97.69 71 CYS A C 1
ATOM 555 O O . CYS A 1 71 ? 0.617 -0.957 -0.589 1.00 97.69 71 CYS A O 1
ATOM 557 N N . THR A 1 72 ? 2.326 -1.931 -1.670 1.00 98.06 72 THR A N 1
ATOM 558 C CA . THR A 1 72 ? 2.285 -3.184 -0.902 1.00 98.06 72 THR A CA 1
ATOM 559 C C . THR A 1 72 ? 2.577 -2.930 0.577 1.00 98.06 72 THR A C 1
ATOM 561 O O . THR A 1 72 ? 1.831 -3.379 1.447 1.00 98.06 72 THR A O 1
ATOM 564 N N . LEU A 1 73 ? 3.621 -2.154 0.883 1.00 98.31 73 LEU A N 1
ATOM 565 C CA . LEU A 1 73 ? 3.968 -1.786 2.257 1.00 98.31 73 LEU A CA 1
ATOM 566 C C . LEU A 1 73 ? 2.863 -0.959 2.923 1.00 98.31 73 LEU A C 1
ATOM 568 O O . LEU A 1 73 ? 2.546 -1.203 4.087 1.00 98.31 73 LEU A O 1
ATOM 572 N N . ALA A 1 74 ? 2.240 -0.028 2.197 1.00 97.38 74 ALA A N 1
ATOM 573 C CA . ALA A 1 74 ? 1.105 0.740 2.702 1.00 97.38 74 ALA A CA 1
ATOM 574 C C . ALA A 1 74 ? -0.094 -0.168 3.025 1.00 97.38 74 ALA A C 1
ATOM 576 O O . ALA A 1 74 ? -0.661 -0.070 4.116 1.00 97.38 74 ALA A O 1
ATOM 577 N N . ALA A 1 75 ? -0.438 -1.100 2.130 1.00 97.88 75 ALA A N 1
ATOM 578 C CA . ALA A 1 75 ? -1.509 -2.070 2.353 1.00 97.88 75 ALA A CA 1
ATOM 579 C C . ALA A 1 75 ? -1.254 -2.909 3.617 1.00 97.88 75 ALA A C 1
ATOM 581 O O . ALA A 1 75 ? -2.119 -3.000 4.491 1.00 97.88 75 ALA A O 1
ATOM 582 N N . ILE A 1 76 ? -0.037 -3.450 3.758 1.00 98.19 76 ILE A N 1
ATOM 583 C CA . ILE A 1 76 ? 0.389 -4.222 4.934 1.00 98.19 76 ILE A CA 1
ATOM 584 C C . ILE A 1 76 ? 0.319 -3.364 6.201 1.00 98.19 76 ILE A C 1
ATOM 586 O O . ILE A 1 76 ? -0.209 -3.811 7.220 1.00 98.19 76 ILE A O 1
ATOM 590 N N . HIS A 1 77 ? 0.810 -2.124 6.155 1.00 97.88 77 HIS A N 1
ATOM 591 C CA . HIS A 1 77 ? 0.783 -1.211 7.295 1.00 97.88 77 HIS A CA 1
ATOM 592 C C . HIS A 1 77 ? -0.645 -0.991 7.810 1.00 97.88 77 HIS A C 1
ATOM 594 O O . HIS A 1 77 ? -0.906 -1.146 9.009 1.00 97.88 77 HIS A O 1
ATOM 600 N N . PHE A 1 78 ? -1.586 -0.674 6.916 1.00 96.94 78 PHE A N 1
ATOM 601 C CA . PHE A 1 78 ? -2.978 -0.446 7.300 1.00 96.94 78 PHE A CA 1
ATOM 602 C C . PHE A 1 78 ? -3.679 -1.729 7.748 1.00 96.94 78 PHE A C 1
ATOM 604 O O . PHE A 1 78 ? -4.408 -1.689 8.740 1.00 96.94 78 PHE A O 1
ATOM 611 N N . ALA A 1 79 ? -3.397 -2.872 7.117 1.00 96.12 79 ALA A N 1
ATOM 612 C CA . ALA A 1 79 ? -3.923 -4.168 7.540 1.00 96.12 79 ALA A CA 1
ATOM 613 C C . ALA A 1 79 ? -3.453 -4.542 8.958 1.00 96.12 79 ALA A C 1
ATOM 615 O O . ALA A 1 79 ? -4.258 -4.932 9.805 1.00 96.12 79 ALA A O 1
ATOM 616 N N . ILE A 1 80 ? -2.165 -4.348 9.263 1.00 97.44 80 ILE A N 1
ATOM 617 C CA . ILE A 1 80 ? -1.616 -4.576 10.607 1.00 97.44 80 ILE A CA 1
ATOM 618 C C . ILE A 1 80 ? -2.221 -3.589 11.612 1.00 97.44 80 ILE A C 1
ATOM 620 O O . ILE A 1 80 ? -2.561 -3.979 12.728 1.00 97.44 80 ILE A O 1
ATOM 624 N N . SER A 1 81 ? -2.365 -2.314 11.244 1.00 94.69 81 SER A N 1
ATOM 625 C CA . SER A 1 81 ? -2.962 -1.284 12.106 1.00 94.69 81 SER A CA 1
ATOM 626 C C . SER A 1 81 ? -4.435 -1.566 12.424 1.00 94.69 81 SER A C 1
ATOM 628 O O . SER A 1 81 ? -4.891 -1.330 13.548 1.00 94.69 81 SER A O 1
ATOM 630 N N . PHE A 1 82 ? -5.177 -2.111 11.459 1.00 93.75 82 PHE A N 1
ATOM 631 C CA . PHE A 1 82 ? -6.538 -2.603 11.644 1.00 93.75 82 PHE A CA 1
ATOM 632 C C . PHE A 1 82 ? -6.565 -3.818 12.581 1.00 93.75 82 PHE A C 1
ATOM 634 O O . PHE A 1 82 ? -7.231 -3.790 13.614 1.00 93.75 82 PHE A O 1
ATOM 641 N N . ALA A 1 83 ? -5.749 -4.843 12.309 1.00 95.19 83 ALA A N 1
ATOM 642 C CA . ALA A 1 83 ? -5.687 -6.053 13.130 1.00 95.19 83 ALA A CA 1
ATOM 643 C C . ALA A 1 83 ? -5.276 -5.764 14.585 1.00 95.19 83 ALA A C 1
ATOM 645 O O . ALA A 1 83 ? -5.859 -6.307 15.520 1.00 95.19 83 ALA A O 1
ATOM 646 N N . LYS A 1 84 ? -4.298 -4.874 14.800 1.00 94.69 84 LYS A N 1
ATOM 647 C CA . LYS A 1 84 ? -3.913 -4.401 16.142 1.00 94.69 84 LYS A CA 1
ATOM 648 C C . LYS A 1 84 ? -5.029 -3.603 16.814 1.00 94.69 84 LYS A C 1
ATOM 650 O O . LYS A 1 84 ? -5.142 -3.650 18.032 1.00 94.69 84 LYS A O 1
ATOM 655 N N . GLY A 1 85 ? -5.820 -2.869 16.032 1.00 89.62 85 GLY A N 1
ATOM 656 C CA . GLY A 1 85 ? -6.985 -2.132 16.508 1.00 89.62 85 GLY A CA 1
ATOM 657 C C . GLY A 1 85 ? -8.078 -3.046 17.050 1.00 89.62 85 GLY A C 1
ATOM 658 O O . GLY A 1 85 ? -8.611 -2.750 18.104 1.00 89.62 85 GLY A O 1
ATOM 659 N N . LEU A 1 86 ? -8.353 -4.166 16.376 1.00 89.75 86 LEU A N 1
ATOM 660 C CA . LEU A 1 86 ? -9.349 -5.159 16.804 1.00 89.75 86 LEU A CA 1
ATOM 661 C C . LEU A 1 86 ? -8.937 -5.987 18.030 1.00 89.75 86 LEU A C 1
ATOM 663 O O . LEU A 1 86 ?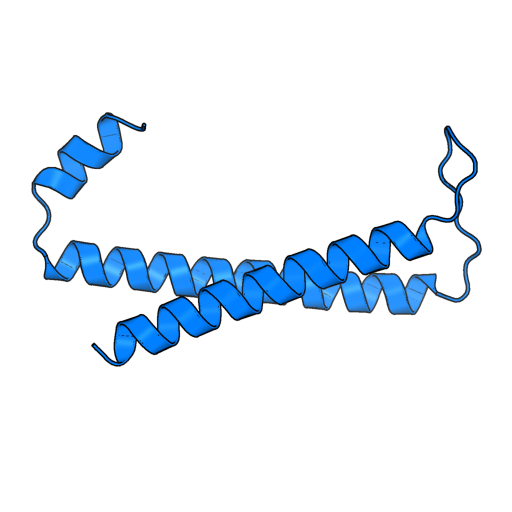 -9.792 -6.573 18.683 1.00 89.75 86 LEU A O 1
ATOM 667 N N . ARG A 1 87 ? -7.632 -6.092 18.305 1.00 88.88 87 ARG A N 1
ATOM 668 C CA . ARG A 1 87 ? -7.087 -6.845 19.450 1.00 88.88 87 ARG A CA 1
ATOM 669 C C . ARG A 1 87 ? -7.029 -6.035 20.751 1.00 88.88 87 ARG A C 1
ATOM 671 O O . ARG A 1 87 ? -6.635 -6.598 21.768 1.00 88.88 87 ARG A O 1
ATOM 678 N N . ARG A 1 88 ? -7.317 -4.734 20.698 1.00 70.19 88 ARG A N 1
ATOM 679 C CA . ARG A 1 88 ? -7.418 -3.851 21.867 1.00 70.19 88 ARG A CA 1
ATOM 680 C C . ARG A 1 88 ? -8.873 -3.711 22.273 1.00 70.19 88 ARG A C 1
ATOM 682 O O . ARG A 1 88 ? -9.096 -3.624 23.495 1.00 70.19 88 ARG A O 1
#

Radius of gyration: 18.62 Å; chains: 1; bounding box: 34×31×45 Å

Secondary structure (DSSP, 8-state):
--HHHHHHHTTS-HHHHHHHHHHHHHHHHHHHHHHHHHHHHHHHHHTTS--B-TTT--BSHHHHHHHHHHHHHHHHHHHHHHHHHHT-

pLDDT: mean 87.23, std 13.66, range [44.09, 98.31]